Protein AF-A0A8I1QM40-F1 (afdb_monomer_lite)

Secondary structure (DSSP, 8-state):
---HHHHHH-SPPTTS-TTEEEEE-TT--EEEEEEETTTTEEEEEEEEEEPPTT-----TTSEEEEEEE-TTSTT-EEEEEEETTTTEEEEEEEEEGGGS-GGGHHHHHHHHHHHHHHHHHHHHHTS----------PPPPPP---PPP---

Structure (mmCIF, N/CA/C/O backbone):
data_AF-A0A8I1QM40-F1
#
_entry.id   AF-A0A8I1QM40-F1
#
loop_
_atom_site.group_PDB
_atom_site.id
_atom_site.type_symbol
_atom_site.label_atom_id
_atom_site.label_alt_id
_atom_site.label_comp_id
_atom_site.label_asym_id
_atom_site.label_entity_id
_atom_site.label_seq_id
_atom_site.pdbx_PDB_ins_code
_atom_site.Cartn_x
_atom_site.Cartn_y
_atom_site.Cartn_z
_atom_site.occupancy
_atom_site.B_iso_or_equiv
_atom_site.auth_seq_id
_atom_site.auth_comp_id
_atom_site.auth_asym_id
_atom_site.auth_atom_id
_atom_site.pdbx_PDB_model_num
ATOM 1 N N . MET A 1 1 ? -12.573 15.121 17.417 1.00 59.75 1 MET A N 1
ATOM 2 C CA . MET A 1 1 ? -12.853 13.714 17.065 1.00 59.75 1 MET A CA 1
ATOM 3 C C . MET A 1 1 ? -11.548 13.076 16.639 1.00 59.75 1 MET A C 1
ATOM 5 O O . MET A 1 1 ? -10.852 13.703 15.850 1.00 59.75 1 MET A O 1
ATOM 9 N N . SER A 1 2 ? -11.193 11.917 17.197 1.00 61.94 2 SER A N 1
ATOM 10 C CA . SER A 1 2 ? -9.950 11.221 16.840 1.00 61.94 2 SER A CA 1
ATOM 11 C C . SER A 1 2 ? -10.062 10.570 15.467 1.00 61.94 2 SER A C 1
ATOM 13 O O . SER A 1 2 ? -11.106 10.004 15.144 1.00 61.94 2 SER A O 1
ATOM 15 N N . THR A 1 3 ? -9.009 10.651 14.654 1.00 75.31 3 THR A N 1
ATOM 16 C CA . THR A 1 3 ? -9.003 10.010 13.328 1.00 75.31 3 THR A CA 1
ATOM 17 C C . THR A 1 3 ? -8.789 8.500 13.438 1.00 75.31 3 THR A C 1
ATOM 19 O O . THR A 1 3 ? -8.264 8.000 14.436 1.00 75.31 3 THR A O 1
ATOM 22 N N . SER A 1 4 ? -9.131 7.753 12.383 1.00 81.19 4 SER A N 1
ATOM 23 C CA . SER A 1 4 ? -8.874 6.309 12.312 1.00 81.19 4 SER A CA 1
ATOM 24 C C . SER A 1 4 ? -7.393 5.972 12.544 1.00 81.19 4 SER A C 1
ATOM 26 O O . SER A 1 4 ? -7.092 4.964 13.179 1.00 81.19 4 SER A O 1
ATOM 28 N N . LEU A 1 5 ? -6.468 6.842 12.111 1.00 83.94 5 LEU A N 1
ATOM 29 C CA . LEU A 1 5 ? -5.036 6.680 12.389 1.00 83.94 5 LEU A CA 1
ATOM 30 C C . LEU A 1 5 ? -4.664 6.979 13.838 1.00 83.94 5 LEU A C 1
ATOM 32 O O . LEU A 1 5 ? -3.781 6.315 14.364 1.00 83.94 5 LEU A O 1
ATOM 36 N N . GLU A 1 6 ? -5.313 7.935 14.501 1.00 85.06 6 GLU A N 1
ATOM 37 C CA . GLU A 1 6 ? -5.033 8.210 15.915 1.00 85.06 6 GLU A CA 1
ATOM 38 C C . GLU A 1 6 ? -5.461 7.066 16.827 1.00 85.06 6 GLU A C 1
ATOM 40 O O . GLU A 1 6 ? -4.800 6.782 17.820 1.00 85.06 6 GLU A O 1
ATOM 45 N N . LEU A 1 7 ? -6.522 6.354 16.454 1.00 81.19 7 LEU A N 1
ATOM 46 C CA . LEU A 1 7 ? -6.949 5.146 17.156 1.00 81.19 7 LEU A CA 1
ATOM 47 C C . LEU A 1 7 ? -6.012 3.952 16.913 1.00 81.19 7 LEU A C 1
ATOM 49 O O . LEU A 1 7 ? -5.958 3.049 17.743 1.00 81.19 7 LEU A O 1
ATOM 53 N N . LEU A 1 8 ? -5.293 3.931 15.786 1.00 82.69 8 LEU A N 1
ATOM 54 C CA . LEU A 1 8 ? -4.368 2.849 15.425 1.00 82.69 8 LEU A CA 1
ATOM 55 C C . LEU A 1 8 ? -2.937 3.083 15.915 1.00 82.69 8 LEU A C 1
ATOM 57 O O . LEU A 1 8 ? -2.261 2.135 16.297 1.00 82.69 8 LEU A O 1
ATOM 61 N N . LEU A 1 9 ? -2.473 4.330 15.869 1.00 84.88 9 LEU A N 1
ATOM 62 C CA . LEU A 1 9 ? -1.072 4.706 16.081 1.00 84.88 9 LEU A CA 1
ATOM 63 C C . LEU A 1 9 ? -0.881 5.710 17.221 1.00 84.88 9 LEU A C 1
ATOM 65 O O . LEU A 1 9 ? 0.253 6.056 17.544 1.00 84.88 9 LEU A O 1
ATOM 69 N N . GLY A 1 10 ? -1.965 6.202 17.818 1.00 84.75 10 GLY A N 1
ATOM 70 C CA . GLY A 1 10 ? -1.909 7.291 18.781 1.00 84.75 10 GLY A CA 1
ATOM 71 C C . GLY A 1 10 ? -1.846 8.684 18.131 1.00 84.75 10 GLY A C 1
ATOM 72 O O . GLY A 1 10 ? -1.939 8.835 16.901 1.00 84.75 10 GLY A O 1
ATOM 73 N N . PRO A 1 11 ? -1.726 9.734 18.961 1.00 84.81 11 PRO A N 1
ATOM 74 C CA . PRO A 1 11 ? -1.834 11.121 18.523 1.00 84.81 11 PRO A CA 1
ATOM 75 C C . PRO A 1 11 ? -0.813 11.462 17.434 1.00 84.81 11 PRO A C 1
ATOM 77 O O . PRO A 1 11 ? 0.304 10.943 17.407 1.00 84.81 11 PRO A O 1
ATOM 80 N N . ALA A 1 12 ? -1.205 12.338 16.507 1.00 83.88 12 ALA A N 1
ATOM 81 C CA . ALA A 1 12 ? -0.288 12.813 15.479 1.00 83.88 12 ALA A CA 1
ATOM 82 C C . ALA A 1 12 ? 0.879 13.591 16.113 1.00 83.88 12 ALA A C 1
ATOM 84 O O . ALA A 1 12 ? 0.646 14.390 17.022 1.00 83.88 12 ALA A O 1
ATOM 85 N N . PRO A 1 13 ? 2.116 13.428 15.612 1.00 82.31 13 PRO A N 1
ATOM 86 C CA . PRO A 1 13 ? 3.198 14.341 15.951 1.00 82.31 13 PRO A CA 1
ATOM 87 C C . PRO A 1 13 ? 2.822 15.778 15.575 1.00 82.31 13 PRO A C 1
ATOM 89 O O . PRO A 1 13 ? 2.163 16.008 14.554 1.00 82.31 13 PRO A O 1
ATOM 92 N N . SER A 1 14 ? 3.281 16.751 16.361 1.00 82.19 14 SER A N 1
ATOM 93 C CA . SER A 1 14 ? 3.045 18.173 16.102 1.00 82.19 14 SER A CA 1
ATOM 94 C C . SER A 1 14 ? 3.430 18.556 14.668 1.00 82.19 14 SER A C 1
ATOM 96 O O . SER A 1 14 ? 4.507 18.207 14.189 1.00 82.19 14 SER A O 1
ATOM 98 N N . GLY A 1 15 ? 2.536 19.259 13.967 1.00 80.62 15 GLY A N 1
ATOM 99 C CA . GLY A 1 15 ? 2.744 19.680 12.575 1.00 80.62 15 GLY A CA 1
ATOM 100 C C . GLY A 1 15 ? 2.473 18.604 11.514 1.00 80.62 15 GLY A C 1
ATOM 101 O O . GLY A 1 15 ? 2.596 18.890 10.326 1.00 80.62 15 GLY A O 1
ATOM 102 N N . THR A 1 16 ? 2.072 17.387 11.902 1.00 79.62 16 THR A N 1
ATOM 103 C CA . THR A 1 16 ? 1.679 16.335 10.952 1.00 79.62 16 THR A CA 1
ATOM 104 C C . THR A 1 16 ? 0.159 16.321 10.761 1.00 79.62 16 THR A C 1
ATOM 106 O O . THR A 1 16 ? -0.573 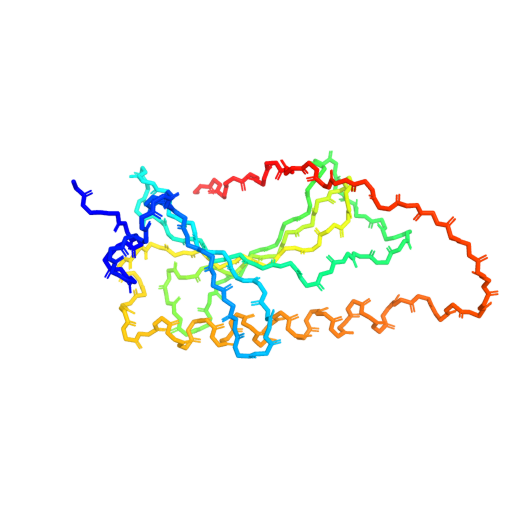16.350 11.752 1.00 79.62 16 THR A O 1
ATOM 109 N N . PRO A 1 17 ? -0.354 16.220 9.520 1.00 83.88 17 PRO A N 1
ATOM 110 C CA . PRO A 1 17 ? -1.783 16.041 9.295 1.00 83.88 17 PRO A CA 1
ATOM 111 C C . PRO A 1 17 ? -2.310 14.788 10.004 1.00 83.88 17 PRO A C 1
ATOM 113 O O . PRO A 1 17 ? -1.750 13.701 9.873 1.00 83.88 17 PRO A O 1
ATOM 116 N N . THR A 1 18 ? -3.428 14.908 10.718 1.00 83.94 18 THR A N 1
ATOM 117 C CA . THR A 1 18 ? -3.996 13.812 11.527 1.00 83.94 18 THR A CA 1
ATOM 118 C C . THR A 1 18 ? -4.417 12.597 10.698 1.00 83.94 18 THR A C 1
ATOM 120 O O . THR A 1 18 ? -4.430 11.482 11.221 1.00 83.94 18 THR A O 1
ATOM 123 N N . HIS A 1 19 ? -4.684 12.793 9.406 1.00 85.81 19 HIS A N 1
ATOM 124 C CA . HIS A 1 19 ? -5.091 11.769 8.446 1.00 85.81 19 HIS A CA 1
ATOM 125 C C . HIS A 1 19 ? -3.928 11.107 7.689 1.00 85.81 19 HIS A C 1
ATOM 127 O O . HIS A 1 19 ? -4.173 10.241 6.854 1.00 85.81 19 HIS A O 1
ATOM 133 N N . LEU A 1 20 ? -2.676 11.505 7.942 1.00 89.81 20 LEU A N 1
ATOM 134 C CA . LEU A 1 20 ? -1.490 10.950 7.288 1.00 89.81 20 LEU A CA 1
ATOM 135 C C . LEU A 1 20 ? -0.445 10.551 8.335 1.00 89.81 20 LEU A C 1
ATOM 137 O O . LEU A 1 20 ? -0.135 11.307 9.256 1.00 89.81 20 LEU A O 1
ATOM 141 N N . ARG A 1 21 ? 0.157 9.375 8.165 1.00 91.19 21 ARG A N 1
ATOM 142 C CA . ARG A 1 21 ? 1.366 8.958 8.881 1.00 91.19 21 ARG A CA 1
ATOM 143 C C . ARG A 1 21 ? 2.393 8.456 7.884 1.00 91.19 21 ARG A C 1
ATOM 145 O O . ARG A 1 21 ? 2.076 7.682 6.985 1.00 91.19 21 ARG A O 1
ATOM 152 N N . ARG A 1 22 ? 3.628 8.926 8.032 1.00 92.75 22 ARG A N 1
ATOM 153 C CA . ARG A 1 22 ? 4.780 8.417 7.289 1.00 92.75 22 ARG A CA 1
ATOM 154 C C . ARG A 1 22 ? 5.570 7.542 8.241 1.00 92.75 22 ARG A C 1
ATOM 156 O O . ARG A 1 22 ? 5.972 8.016 9.298 1.00 92.75 22 ARG A O 1
ATOM 163 N N . LEU A 1 23 ? 5.744 6.287 7.867 1.00 91.75 23 LEU A N 1
ATOM 164 C CA . LEU A 1 23 ? 6.516 5.307 8.613 1.00 91.75 23 LEU A CA 1
ATOM 165 C C . LEU A 1 23 ? 7.688 4.848 7.747 1.00 91.75 23 LEU A C 1
ATOM 167 O O . LEU A 1 23 ? 7.682 4.996 6.521 1.00 91.75 23 LEU A O 1
ATOM 171 N N . ARG A 1 24 ? 8.693 4.281 8.399 1.00 92.44 24 ARG A N 1
ATOM 172 C CA . ARG A 1 24 ? 9.794 3.594 7.742 1.00 92.44 24 ARG A CA 1
ATOM 173 C C . ARG A 1 24 ? 9.877 2.202 8.351 1.00 92.44 24 ARG A C 1
ATOM 175 O O . ARG A 1 24 ? 9.878 2.101 9.573 1.00 92.44 24 ARG A O 1
ATOM 182 N N . SER A 1 25 ? 9.867 1.163 7.518 1.00 89.88 25 SER A N 1
ATOM 183 C CA . SER A 1 25 ? 10.139 -0.198 7.994 1.00 89.88 25 SER A CA 1
ATOM 184 C C . SER A 1 25 ? 11.586 -0.297 8.478 1.00 89.88 25 SER A C 1
ATOM 186 O O . SER A 1 25 ? 12.416 0.526 8.082 1.00 89.88 25 SER A O 1
ATOM 188 N N . ASP A 1 26 ? 11.920 -1.347 9.221 1.00 85.75 26 ASP A N 1
ATOM 189 C CA . ASP A 1 26 ? 13.301 -1.593 9.664 1.00 85.75 26 ASP A CA 1
ATOM 190 C C . ASP A 1 26 ? 14.283 -1.648 8.478 1.00 85.75 26 ASP A C 1
ATOM 192 O O . ASP A 1 26 ? 15.352 -1.045 8.517 1.00 85.75 26 ASP A O 1
ATOM 196 N N . ASP A 1 27 ? 13.851 -2.226 7.353 1.00 82.81 27 ASP A N 1
ATOM 197 C CA . ASP A 1 27 ? 14.629 -2.283 6.102 1.00 82.81 27 ASP A CA 1
ATOM 198 C C . ASP A 1 27 ? 14.624 -0.979 5.272 1.00 82.81 27 ASP A C 1
ATOM 200 O O . ASP A 1 27 ? 14.972 -0.971 4.090 1.00 82.81 27 ASP A O 1
ATOM 204 N N . GLY A 1 28 ? 14.169 0.137 5.844 1.00 90.62 28 GLY A N 1
ATOM 205 C CA . GLY A 1 28 ? 14.203 1.450 5.201 1.00 90.62 28 GLY A CA 1
ATOM 206 C C . GLY A 1 28 ? 13.069 1.748 4.212 1.00 90.62 28 GLY A C 1
ATOM 207 O O . GLY A 1 28 ? 13.059 2.832 3.621 1.00 90.62 28 GLY A O 1
ATOM 208 N N . ILE A 1 29 ? 12.089 0.853 4.045 1.00 93.88 29 ILE A N 1
ATOM 209 C CA . ILE A 1 29 ? 10.972 1.039 3.108 1.00 93.88 29 ILE A CA 1
ATOM 210 C C . ILE A 1 29 ? 10.096 2.195 3.584 1.00 93.88 29 ILE A C 1
ATOM 212 O O . ILE A 1 29 ? 9.630 2.219 4.723 1.00 93.88 29 ILE A O 1
ATOM 216 N N . ALA A 1 30 ? 9.853 3.160 2.696 1.00 95.38 30 ALA A N 1
ATOM 217 C CA . ALA A 1 30 ? 8.950 4.269 2.965 1.00 95.38 30 ALA A CA 1
ATOM 218 C C . ALA A 1 30 ? 7.490 3.803 2.868 1.00 95.38 30 ALA A C 1
ATOM 220 O O . ALA A 1 30 ? 7.016 3.417 1.797 1.00 95.38 30 ALA A O 1
ATOM 221 N N . LEU A 1 31 ? 6.780 3.886 3.990 1.00 96.00 31 LEU A N 1
ATOM 222 C CA . LEU A 1 31 ? 5.382 3.502 4.131 1.00 96.00 31 LEU A CA 1
ATOM 223 C C . LEU A 1 31 ? 4.536 4.742 4.429 1.00 96.00 31 LEU A C 1
ATOM 225 O O . LEU A 1 31 ? 4.926 5.623 5.202 1.00 96.00 31 LEU A O 1
ATOM 229 N N . ARG A 1 32 ? 3.351 4.826 3.830 1.00 94.75 32 ARG A N 1
ATOM 230 C CA . ARG A 1 32 ? 2.388 5.903 4.084 1.00 94.75 32 ARG A CA 1
ATOM 231 C C . ARG A 1 32 ? 1.067 5.300 4.523 1.00 94.75 32 ARG A C 1
ATOM 233 O O . ARG A 1 32 ? 0.484 4.547 3.758 1.00 94.75 32 ARG A O 1
ATOM 240 N N . LEU A 1 33 ? 0.583 5.663 5.707 1.00 93.56 33 LEU A N 1
ATOM 241 C CA . LEU A 1 33 ? -0.789 5.387 6.118 1.00 93.56 33 LEU A CA 1
ATOM 242 C C . LEU A 1 33 ? -1.628 6.641 5.933 1.00 93.56 33 LEU A C 1
ATOM 244 O O . LEU A 1 33 ? -1.260 7.712 6.411 1.00 93.56 33 LEU A O 1
ATOM 248 N N . ILE A 1 34 ? -2.752 6.500 5.252 1.00 92.44 34 ILE A N 1
ATOM 249 C CA . ILE A 1 34 ? -3.703 7.567 4.969 1.00 92.44 34 ILE A CA 1
ATOM 250 C C . ILE A 1 34 ? -5.056 7.097 5.489 1.00 92.44 34 ILE A C 1
ATOM 252 O O . ILE A 1 34 ? -5.475 5.992 5.164 1.00 92.44 34 ILE A O 1
ATOM 256 N N . SER A 1 35 ? -5.745 7.907 6.288 1.00 89.50 35 SER A N 1
ATOM 257 C CA . SER A 1 35 ? -7.159 7.670 6.589 1.00 89.50 35 SER A CA 1
ATOM 258 C C . SER A 1 35 ? -8.029 8.615 5.785 1.00 89.50 35 SER A C 1
ATOM 260 O O . SER A 1 35 ? -7.796 9.823 5.827 1.00 89.50 35 SER A O 1
ATOM 262 N N . ASN A 1 36 ? -9.071 8.098 5.139 1.00 79.50 36 ASN A N 1
ATOM 263 C CA . ASN A 1 36 ? -10.143 8.959 4.662 1.00 79.50 36 ASN A CA 1
ATOM 264 C C . ASN A 1 36 ? -11.099 9.230 5.830 1.00 79.50 36 ASN A C 1
ATOM 266 O O . ASN A 1 36 ? -11.771 8.318 6.308 1.00 79.50 36 ASN A O 1
ATOM 270 N N . THR A 1 37 ? -11.157 10.478 6.297 1.00 62.28 37 THR A N 1
ATOM 271 C CA . THR A 1 37 ? -12.026 10.888 7.411 1.00 62.28 37 THR A CA 1
ATOM 272 C C . THR A 1 37 ? -13.518 10.701 7.124 1.00 62.28 37 THR A C 1
ATOM 274 O O . THR A 1 37 ? -14.290 10.670 8.075 1.00 62.28 37 THR A O 1
ATOM 277 N N . GLY A 1 38 ? -13.923 10.569 5.853 1.00 66.31 38 GLY A N 1
ATOM 278 C CA . GLY A 1 38 ? -15.317 10.320 5.465 1.00 66.31 38 GLY A CA 1
ATOM 279 C C . GLY A 1 38 ? -15.760 8.855 5.549 1.00 66.31 38 GLY A C 1
ATOM 280 O O . GLY A 1 38 ? -16.904 8.597 5.906 1.00 66.31 38 GLY A O 1
ATOM 281 N N . ASP A 1 39 ? -14.855 7.904 5.287 1.00 67.00 39 ASP A N 1
ATOM 282 C CA . ASP A 1 39 ? -15.234 6.506 4.999 1.00 67.00 39 ASP A CA 1
ATOM 283 C C . ASP A 1 39 ? -14.773 5.495 6.064 1.00 67.00 39 ASP A C 1
ATOM 285 O O . ASP A 1 39 ? -14.905 4.288 5.868 1.00 67.00 39 ASP A O 1
ATOM 289 N N . ASP A 1 40 ? -14.165 5.960 7.161 1.00 83.56 40 ASP A N 1
ATOM 290 C CA . ASP A 1 40 ? -13.490 5.122 8.174 1.00 83.56 40 ASP A CA 1
ATOM 291 C C . ASP A 1 40 ? -12.530 4.084 7.554 1.00 83.56 40 ASP A C 1
ATOM 293 O O . ASP A 1 40 ? -12.340 2.982 8.070 1.00 83.56 40 ASP A O 1
ATOM 297 N N . GLN A 1 41 ? -11.921 4.428 6.417 1.00 89.50 41 GLN A N 1
ATOM 298 C CA . GLN A 1 41 ? -10.966 3.578 5.717 1.00 89.50 41 GLN A CA 1
ATOM 299 C C . GLN A 1 41 ? -9.541 4.029 5.989 1.00 89.50 41 GLN A C 1
ATOM 301 O O . GLN A 1 41 ? -9.236 5.223 6.051 1.00 89.50 41 GLN A O 1
ATOM 306 N N . VAL A 1 42 ? -8.662 3.042 6.101 1.00 92.50 42 VAL A N 1
ATOM 307 C CA . VAL A 1 42 ? -7.221 3.207 6.204 1.00 92.50 42 VAL A CA 1
ATOM 308 C C . VAL A 1 42 ? -6.581 2.584 4.975 1.00 92.50 42 VAL A C 1
ATOM 310 O O . VAL A 1 42 ? -6.945 1.494 4.541 1.00 92.50 42 VAL A O 1
ATOM 313 N N . MET A 1 43 ? -5.626 3.311 4.417 1.00 94.56 43 MET A N 1
ATOM 314 C CA . MET A 1 43 ? -4.844 2.927 3.260 1.00 94.56 43 MET A CA 1
ATOM 315 C C . MET A 1 43 ? -3.370 2.942 3.637 1.00 94.56 43 MET A C 1
ATOM 317 O O . MET A 1 43 ? -2.851 3.981 4.038 1.00 94.56 43 MET A O 1
ATOM 321 N N . LEU A 1 44 ? -2.691 1.814 3.472 1.00 96.06 44 LEU A N 1
ATOM 322 C CA . LEU A 1 44 ? -1.239 1.698 3.540 1.00 96.06 44 LEU A CA 1
ATOM 323 C C . LEU A 1 44 ? -0.670 1.658 2.125 1.00 96.06 44 LEU A C 1
ATOM 325 O O . LEU A 1 44 ? -1.093 0.847 1.311 1.00 96.06 44 LEU A O 1
ATOM 329 N N . LEU A 1 45 ? 0.292 2.528 1.846 1.00 96.38 45 LEU A N 1
ATOM 330 C CA . LEU A 1 45 ? 0.873 2.734 0.527 1.00 96.38 45 LEU A CA 1
ATOM 331 C C . LEU A 1 45 ? 2.401 2.631 0.583 1.00 96.38 45 LEU A C 1
ATOM 333 O O . LEU A 1 45 ? 3.042 3.258 1.431 1.00 96.38 45 LEU A O 1
ATOM 337 N N . SER A 1 46 ? 2.979 1.937 -0.396 1.00 97.50 46 SER A N 1
ATOM 338 C CA . SER A 1 46 ? 4.406 1.992 -0.728 1.00 97.50 46 SER A CA 1
ATOM 339 C C . SER A 1 46 ? 4.611 1.984 -2.247 1.00 97.50 46 SER A C 1
ATOM 341 O O . SER A 1 46 ? 3.668 1.802 -3.018 1.00 97.50 46 SER A O 1
ATOM 343 N N . SER A 1 47 ? 5.827 2.273 -2.714 1.00 96.50 47 SER A N 1
ATOM 344 C CA . SER A 1 47 ? 6.151 2.318 -4.151 1.00 96.50 47 SER A CA 1
ATOM 345 C C . SER A 1 47 ? 7.451 1.557 -4.414 1.00 96.50 47 SER A C 1
ATOM 347 O O . SER A 1 47 ? 8.514 2.121 -4.158 1.00 96.50 47 SER A O 1
ATOM 349 N N . PRO A 1 48 ? 7.390 0.280 -4.838 1.00 95.75 48 PRO A N 1
ATOM 350 C CA . PRO A 1 48 ? 8.580 -0.557 -5.024 1.00 95.75 48 PRO A CA 1
ATOM 351 C C . PRO A 1 48 ? 9.471 -0.132 -6.194 1.00 95.75 48 PRO A C 1
ATOM 353 O O . PRO A 1 48 ? 10.665 -0.412 -6.164 1.00 95.75 48 PRO A O 1
ATOM 356 N N . GLY A 1 49 ? 8.930 0.559 -7.200 1.00 93.69 49 GLY A N 1
ATOM 357 C CA . GLY A 1 49 ? 9.712 0.988 -8.354 1.00 93.69 49 GLY A CA 1
ATOM 358 C C . GLY A 1 49 ? 8.850 1.451 -9.521 1.00 93.69 49 GLY A C 1
ATOM 359 O O . GLY A 1 49 ? 7.703 1.872 -9.342 1.00 93.69 49 GLY A O 1
ATOM 360 N N . ARG A 1 50 ? 9.423 1.384 -10.721 1.00 91.75 50 ARG A N 1
ATOM 361 C CA . ARG A 1 50 ? 8.747 1.655 -11.993 1.00 91.75 50 ARG A CA 1
ATOM 362 C C . ARG A 1 50 ? 8.812 0.404 -12.864 1.00 91.75 50 ARG A C 1
ATOM 364 O O . ARG A 1 50 ? 9.741 -0.382 -12.703 1.00 91.75 50 ARG A O 1
ATOM 371 N N . LEU A 1 51 ? 7.836 0.223 -13.750 1.00 88.75 51 LEU A N 1
ATOM 372 C CA . LEU A 1 51 ? 7.932 -0.797 -14.793 1.00 88.75 51 LEU A CA 1
ATOM 373 C C . LEU A 1 51 ? 9.121 -0.495 -15.721 1.00 88.75 51 LEU A C 1
ATOM 375 O O . LEU A 1 51 ? 9.469 0.683 -15.884 1.00 88.75 51 LEU A O 1
ATOM 379 N N . PRO A 1 52 ? 9.716 -1.526 -16.347 1.00 83.50 52 PRO A N 1
ATOM 380 C CA . PRO A 1 52 ? 10.747 -1.339 -17.356 1.00 83.50 52 PRO A CA 1
ATOM 381 C C . PRO A 1 52 ? 10.276 -0.431 -18.505 1.00 83.50 52 PRO A C 1
ATOM 383 O O . PRO A 1 52 ? 9.090 -0.458 -18.872 1.00 83.50 52 PRO A O 1
ATOM 386 N N . PRO A 1 53 ? 11.186 0.356 -19.108 1.00 74.88 53 PRO A N 1
ATOM 387 C CA . PRO A 1 53 ? 10.884 1.127 -20.309 1.00 74.88 53 PRO A CA 1
ATOM 388 C C . PRO A 1 53 ? 10.307 0.231 -21.412 1.00 74.88 53 PRO A C 1
ATOM 390 O O . PRO A 1 53 ? 10.772 -0.887 -21.610 1.00 74.88 53 PRO A O 1
ATOM 393 N N . GLY A 1 54 ? 9.294 0.717 -22.130 1.00 72.12 54 GLY A N 1
ATOM 394 C CA . GLY A 1 54 ? 8.642 -0.052 -23.199 1.00 72.12 54 GLY A CA 1
ATOM 395 C C . GLY A 1 54 ? 7.598 -1.068 -22.723 1.00 72.12 54 GLY A C 1
ATOM 396 O O . GLY A 1 54 ? 7.021 -1.759 -23.556 1.00 72.12 54 GLY A O 1
ATOM 397 N N . THR A 1 55 ? 7.306 -1.146 -21.418 1.00 74.81 55 THR A N 1
ATOM 398 C CA . THR A 1 55 ? 6.153 -1.921 -20.938 1.00 74.81 55 THR A CA 1
ATOM 399 C C . THR A 1 55 ? 4.857 -1.230 -21.361 1.00 74.81 55 THR A C 1
ATOM 401 O O . THR A 1 55 ? 4.477 -0.203 -20.793 1.00 74.81 55 THR A O 1
ATOM 404 N N . GLU A 1 56 ? 4.171 -1.793 -22.352 1.00 70.25 56 GLU A N 1
ATOM 405 C CA . GLU A 1 56 ? 2.858 -1.319 -22.780 1.00 70.25 56 GLU A CA 1
ATOM 406 C C . GLU A 1 56 ? 1.781 -1.867 -21.839 1.00 70.25 56 GLU A C 1
ATOM 408 O O . GLU A 1 56 ? 1.555 -3.071 -21.728 1.00 70.25 56 GLU A O 1
ATOM 413 N N . LEU A 1 57 ? 1.118 -0.963 -21.118 1.00 71.19 57 LEU A N 1
ATOM 414 C CA . LEU A 1 57 ? -0.109 -1.290 -20.406 1.00 71.19 57 LEU A CA 1
ATOM 415 C C . LEU A 1 57 ? -1.264 -1.053 -21.375 1.00 71.19 57 LEU A C 1
ATOM 417 O O . LEU A 1 57 ? -1.564 0.102 -21.677 1.00 71.19 57 LEU A O 1
ATOM 421 N N . ASP A 1 58 ? -1.928 -2.126 -21.812 1.00 62.53 58 ASP A N 1
ATOM 422 C CA . ASP A 1 58 ? -3.163 -2.103 -22.617 1.00 62.53 58 ASP A CA 1
ATOM 423 C C . ASP A 1 58 ? -4.350 -1.525 -21.815 1.00 62.53 58 ASP A C 1
ATOM 425 O O . ASP A 1 58 ? -5.379 -2.162 -21.584 1.00 62.53 58 ASP A O 1
ATOM 429 N N . THR A 1 59 ? -4.206 -0.298 -21.314 1.00 59.03 59 THR A N 1
ATOM 430 C CA . THR A 1 59 ? -5.210 0.383 -20.499 1.00 59.03 59 THR A CA 1
ATOM 431 C C . THR A 1 59 ? -5.525 1.762 -21.069 1.00 59.03 59 THR A C 1
ATOM 433 O O . THR A 1 59 ? -4.698 2.669 -20.974 1.00 59.03 59 THR A O 1
ATOM 436 N N . PRO A 1 60 ? -6.744 1.975 -21.596 1.00 54.72 60 PRO A N 1
ATOM 437 C CA . PRO A 1 60 ? -7.138 3.257 -22.181 1.00 54.72 60 PRO A CA 1
ATOM 438 C C . PRO A 1 60 ? -7.322 4.387 -21.148 1.00 54.72 60 PRO A C 1
ATOM 440 O O . PRO A 1 60 ? -7.517 5.534 -21.535 1.00 54.72 60 PRO A O 1
ATOM 443 N N . GLN A 1 61 ? -7.277 4.095 -19.840 1.00 55.81 61 GLN A N 1
ATOM 444 C CA . GLN A 1 61 ? -7.648 5.035 -18.767 1.00 55.81 61 GLN A CA 1
ATOM 445 C C . GLN A 1 61 ? -6.472 5.613 -17.960 1.00 55.81 61 GLN A C 1
ATOM 447 O O . GLN A 1 61 ? -6.681 6.213 -16.909 1.00 55.81 61 GLN A O 1
ATOM 452 N N . GLY A 1 62 ? -5.228 5.464 -18.420 1.00 66.31 62 GLY A N 1
ATOM 453 C CA . GLY A 1 62 ? -4.070 6.080 -17.756 1.00 66.31 62 GLY A CA 1
ATOM 454 C C . GLY A 1 62 ? -3.699 5.468 -16.390 1.00 66.31 62 GLY A C 1
ATOM 455 O O . GLY A 1 62 ? -2.783 5.953 -15.719 1.00 66.31 62 GLY A O 1
ATOM 456 N N . LEU A 1 63 ? -4.384 4.396 -15.987 1.00 78.50 63 LEU A N 1
ATOM 457 C CA . LEU A 1 63 ? -4.182 3.665 -14.744 1.00 78.50 63 LEU A CA 1
ATOM 458 C C . LEU A 1 63 ? -4.452 2.177 -14.980 1.00 78.50 63 LEU A C 1
ATOM 460 O O . LEU A 1 63 ? -5.549 1.806 -15.396 1.00 78.50 63 LEU A O 1
ATOM 464 N N . TRP A 1 64 ? -3.480 1.330 -14.656 1.00 86.31 64 TRP A N 1
ATOM 465 C CA . TRP A 1 64 ? -3.707 -0.104 -14.505 1.00 86.31 64 TRP A CA 1
ATOM 466 C C . TRP A 1 6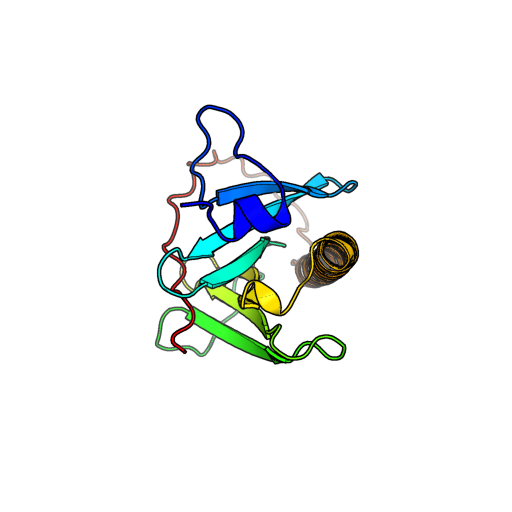4 ? -3.870 -0.414 -13.020 1.00 86.31 64 TRP A C 1
ATOM 468 O O . TRP A 1 64 ? -3.076 0.039 -12.194 1.00 86.31 64 TRP A O 1
ATOM 478 N N . HIS A 1 65 ? -4.910 -1.160 -12.660 1.00 89.56 65 HIS A N 1
ATOM 479 C CA . HIS A 1 65 ? -5.222 -1.469 -11.268 1.00 89.56 65 HIS A CA 1
ATOM 480 C C . HIS A 1 65 ? -5.725 -2.900 -11.148 1.00 89.56 65 HIS A C 1
ATOM 482 O O . HIS A 1 65 ? -6.668 -3.302 -11.825 1.00 89.56 65 HIS A O 1
ATOM 488 N N . HIS A 1 66 ? -5.110 -3.658 -10.247 1.00 90.75 66 HIS A N 1
ATOM 489 C CA . HIS A 1 66 ? -5.559 -4.990 -9.874 1.00 90.75 66 HIS A CA 1
ATOM 490 C C . HIS A 1 66 ? -5.780 -5.078 -8.366 1.00 90.75 66 HIS A C 1
ATOM 492 O O . HIS A 1 66 ? -4.981 -4.544 -7.596 1.00 90.75 66 HIS A O 1
ATOM 498 N N . THR A 1 67 ? -6.855 -5.748 -7.940 1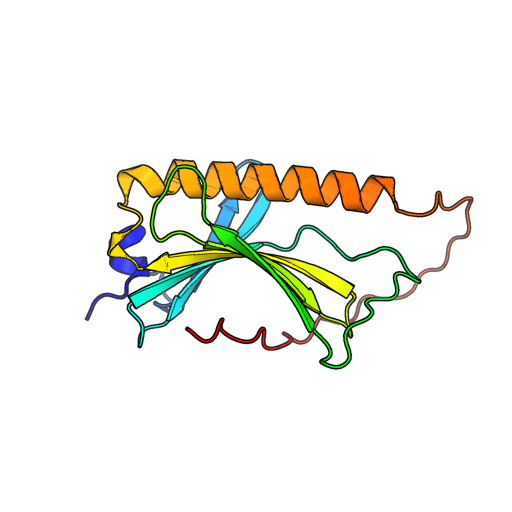.00 94.00 67 THR A N 1
ATOM 499 C CA . THR A 1 67 ? -7.219 -5.895 -6.523 1.00 94.00 67 THR A CA 1
ATOM 500 C C . THR A 1 67 ? -7.509 -7.343 -6.162 1.00 94.00 67 THR A C 1
ATOM 502 O O . THR A 1 67 ? -8.215 -8.040 -6.883 1.00 94.00 67 THR A O 1
ATOM 505 N N . LEU A 1 68 ? -7.011 -7.761 -5.002 1.00 93.75 68 LEU A N 1
ATOM 506 C CA . LEU A 1 68 ? -7.201 -9.079 -4.411 1.00 93.75 68 LEU A CA 1
ATOM 507 C C . LEU A 1 68 ? -7.675 -8.944 -2.962 1.00 93.75 68 LEU A C 1
ATOM 509 O O . LEU A 1 68 ? -7.319 -8.000 -2.257 1.00 93.75 68 LEU A O 1
ATOM 513 N N . ALA A 1 69 ? -8.459 -9.907 -2.485 1.00 93.38 69 ALA A N 1
ATOM 514 C CA . ALA A 1 69 ? -8.776 -10.006 -1.063 1.00 93.38 69 ALA A CA 1
ATOM 515 C C . ALA A 1 69 ? -7.555 -10.513 -0.277 1.00 93.38 69 ALA A C 1
ATOM 517 O O . ALA A 1 69 ? -6.821 -11.384 -0.749 1.00 93.38 69 ALA A O 1
ATOM 518 N N . HIS A 1 70 ? -7.340 -10.005 0.938 1.00 91.94 70 HIS A N 1
ATOM 519 C CA . HIS A 1 70 ? -6.273 -10.508 1.796 1.00 91.94 70 HIS A CA 1
ATOM 520 C C . HIS A 1 70 ? -6.618 -11.916 2.310 1.00 91.94 70 HIS A C 1
ATOM 522 O O . HIS A 1 70 ? -7.660 -12.097 2.944 1.00 91.94 70 HIS A O 1
ATOM 528 N N . PRO A 1 71 ? -5.729 -12.912 2.145 1.00 86.62 71 PRO A N 1
ATOM 529 C CA . PRO A 1 71 ? -6.056 -14.319 2.398 1.00 86.62 71 PRO A CA 1
ATOM 530 C C . PRO A 1 71 ? -6.365 -14.632 3.867 1.00 86.62 71 PRO A C 1
ATOM 532 O O . PRO A 1 71 ? -7.065 -15.592 4.165 1.00 86.62 71 PRO A O 1
ATOM 535 N N . ARG A 1 72 ? -5.831 -13.831 4.798 1.00 88.75 72 ARG A N 1
ATOM 536 C CA . ARG A 1 72 ? -5.974 -14.040 6.253 1.00 88.75 72 ARG A CA 1
ATOM 537 C C . ARG A 1 72 ? -6.797 -12.973 6.978 1.00 88.75 72 ARG A C 1
ATOM 539 O O . ARG A 1 72 ? -6.981 -13.079 8.183 1.00 88.75 72 ARG A O 1
ATOM 546 N N . ARG A 1 73 ? -7.225 -11.910 6.287 1.00 89.38 73 ARG A N 1
ATOM 547 C CA . ARG A 1 73 ? -7.841 -10.733 6.927 1.00 89.38 73 ARG A CA 1
ATOM 548 C C . ARG A 1 73 ? -9.062 -10.280 6.135 1.00 89.38 73 ARG A C 1
ATOM 550 O O . ARG A 1 73 ? -8.915 -9.497 5.197 1.00 89.38 73 ARG A O 1
ATOM 557 N N . PRO A 1 74 ? -10.255 -10.778 6.495 1.00 87.69 74 PRO A N 1
ATOM 558 C CA . PRO A 1 74 ? -11.500 -10.328 5.889 1.00 87.69 74 PRO A CA 1
ATOM 559 C C . PRO A 1 74 ? -11.621 -8.800 5.961 1.00 87.69 74 PRO A C 1
ATOM 561 O O . PRO A 1 74 ? -11.339 -8.198 6.992 1.00 87.69 74 PRO A O 1
ATOM 564 N N . GLY A 1 75 ? -12.013 -8.170 4.854 1.00 87.62 75 GLY A N 1
ATOM 565 C CA . GLY A 1 75 ? -12.163 -6.713 4.761 1.00 87.62 75 GLY A CA 1
ATOM 566 C C . GLY A 1 75 ? -10.886 -5.938 4.412 1.00 87.62 75 GLY A C 1
ATOM 567 O O . GLY A 1 75 ? -10.985 -4.757 4.090 1.00 87.62 75 GLY A O 1
ATOM 568 N N . LEU A 1 76 ? -9.711 -6.579 4.407 1.00 93.69 76 LEU A N 1
ATOM 569 C CA . LEU A 1 76 ? -8.473 -5.983 3.899 1.00 93.69 76 LEU A CA 1
ATOM 570 C C . LEU A 1 76 ? -8.302 -6.361 2.419 1.00 93.69 76 LEU A C 1
ATOM 572 O O . LEU A 1 76 ? -8.316 -7.539 2.054 1.00 93.69 76 LEU A O 1
ATOM 576 N N . ARG A 1 77 ? -8.162 -5.354 1.559 1.00 95.19 77 ARG A N 1
ATOM 577 C CA . ARG A 1 77 ? -7.936 -5.491 0.115 1.00 95.19 77 ARG A CA 1
ATOM 578 C C . ARG A 1 77 ? -6.504 -5.118 -0.233 1.00 95.19 77 ARG A C 1
ATOM 580 O O . ARG A 1 77 ? -5.993 -4.122 0.265 1.00 95.19 77 ARG A O 1
ATOM 587 N N . LEU A 1 78 ? -5.885 -5.915 -1.092 1.00 95.69 78 LEU A N 1
ATOM 588 C CA . LEU A 1 78 ? -4.553 -5.704 -1.642 1.00 95.69 78 LEU A CA 1
ATOM 589 C C . LEU A 1 78 ? -4.703 -5.175 -3.056 1.00 95.69 78 LEU A C 1
ATOM 591 O O . LEU A 1 78 ? -5.401 -5.782 -3.859 1.00 95.69 78 LEU A O 1
ATOM 595 N N . SER A 1 79 ? -4.030 -4.087 -3.376 1.00 94.62 79 SER A N 1
ATOM 596 C CA . SER A 1 79 ? -4.121 -3.435 -4.668 1.00 94.62 79 SER A CA 1
ATOM 597 C C . SER A 1 79 ? -2.732 -3.151 -5.221 1.00 94.62 79 SER A C 1
ATOM 599 O O . SER A 1 79 ? -1.845 -2.673 -4.514 1.00 94.62 79 SER A O 1
ATOM 601 N N . LEU A 1 80 ? -2.563 -3.445 -6.504 1.00 94.00 80 LEU A N 1
ATOM 602 C CA . LEU A 1 80 ? -1.406 -3.078 -7.304 1.00 94.00 80 LEU A CA 1
ATOM 603 C C . LEU A 1 80 ? -1.869 -2.042 -8.318 1.00 94.00 80 LEU A C 1
ATOM 605 O O . LEU A 1 80 ? -2.780 -2.313 -9.099 1.00 94.00 80 LEU A O 1
ATOM 609 N N . VAL A 1 81 ? -1.266 -0.862 -8.280 1.00 92.56 81 VAL A N 1
ATOM 610 C CA . VAL A 1 81 ? -1.639 0.256 -9.143 1.00 92.56 81 VAL A CA 1
ATOM 611 C C . VAL A 1 81 ? -0.420 0.703 -9.927 1.00 92.56 81 VAL A C 1
ATOM 613 O O . VAL A 1 81 ? 0.636 0.938 -9.344 1.00 92.56 81 VAL A O 1
ATOM 616 N N . VAL A 1 82 ? -0.572 0.856 -11.239 1.00 90.44 82 VAL A N 1
ATOM 617 C CA . VAL A 1 82 ? 0.446 1.441 -12.105 1.00 90.44 82 VAL A CA 1
ATOM 618 C C . VAL A 1 82 ? -0.109 2.684 -12.777 1.00 90.44 82 VAL A C 1
ATOM 620 O O . VAL A 1 82 ? -1.158 2.653 -13.417 1.00 90.44 82 VAL A O 1
ATOM 623 N N . THR A 1 83 ? 0.605 3.795 -12.624 1.00 82.75 83 THR A N 1
ATOM 624 C CA . THR A 1 83 ? 0.233 5.078 -13.232 1.00 82.75 83 THR A CA 1
ATOM 625 C C . THR A 1 83 ? 0.846 5.189 -14.627 1.00 82.75 83 THR A C 1
ATOM 627 O O . THR A 1 83 ? 2.068 5.175 -14.759 1.00 82.75 83 THR A O 1
ATOM 630 N N . ALA A 1 84 ? 0.028 5.320 -15.675 1.00 71.69 84 ALA A N 1
ATOM 631 C CA . ALA A 1 84 ? 0.494 5.221 -17.064 1.00 71.69 84 ALA A CA 1
ATOM 632 C C . ALA A 1 84 ? 1.540 6.283 -17.441 1.00 71.69 84 ALA A C 1
ATOM 634 O O . ALA A 1 84 ? 2.462 5.994 -18.189 1.00 71.69 84 ALA A O 1
ATOM 635 N N . GLY A 1 85 ? 1.449 7.495 -16.881 1.00 72.38 85 GLY A N 1
ATOM 636 C CA . GLY A 1 85 ? 2.404 8.568 -17.185 1.00 72.38 85 GLY A CA 1
ATOM 637 C C . GLY A 1 85 ? 3.775 8.410 -16.523 1.00 72.38 85 GLY A C 1
ATOM 638 O O . GLY A 1 85 ? 4.749 8.988 -16.987 1.00 72.38 85 GLY A O 1
ATOM 639 N N . SER A 1 86 ? 3.869 7.654 -15.427 1.00 78.00 86 SER A N 1
ATOM 640 C CA . SER A 1 86 ? 5.118 7.527 -14.666 1.00 78.00 86 SER A CA 1
ATOM 641 C C . SER A 1 86 ? 5.655 6.095 -14.632 1.00 78.00 86 SER A C 1
ATOM 643 O O . SER A 1 86 ? 6.755 5.863 -14.124 1.00 78.00 86 SER A O 1
ATOM 645 N N . ALA A 1 87 ? 4.859 5.138 -15.117 1.00 86.94 87 ALA A N 1
ATOM 646 C CA . ALA A 1 87 ? 5.057 3.704 -14.963 1.00 86.94 87 ALA A CA 1
ATOM 647 C C . ALA A 1 87 ? 5.328 3.279 -13.506 1.00 86.94 87 ALA A C 1
ATOM 649 O O . ALA A 1 87 ? 5.824 2.184 -13.255 1.00 86.94 87 ALA A O 1
ATOM 650 N N . ARG A 1 88 ? 5.038 4.143 -12.520 1.00 90.62 88 ARG A N 1
ATOM 651 C CA . ARG A 1 88 ? 5.317 3.868 -11.114 1.00 90.62 88 ARG A CA 1
ATOM 652 C C . ARG A 1 88 ? 4.323 2.855 -10.596 1.00 90.62 88 ARG A C 1
ATOM 654 O O . ARG A 1 88 ? 3.112 3.049 -10.710 1.00 90.62 88 ARG A O 1
ATOM 661 N N . VAL A 1 89 ? 4.880 1.819 -9.990 1.00 93.81 89 VAL A N 1
ATOM 662 C CA . VAL A 1 89 ? 4.154 0.756 -9.323 1.00 93.81 89 VAL A CA 1
ATOM 663 C C . VAL A 1 89 ? 3.902 1.177 -7.881 1.00 93.81 89 VAL A C 1
ATOM 665 O O . VAL A 1 89 ? 4.811 1.609 -7.167 1.00 93.81 89 VAL A O 1
ATOM 668 N N . HIS A 1 90 ? 2.658 1.039 -7.450 1.00 95.50 90 HIS A N 1
ATOM 669 C CA . HIS A 1 90 ? 2.197 1.319 -6.103 1.00 95.50 90 HIS A CA 1
ATOM 670 C C . HIS A 1 90 ? 1.559 0.066 -5.514 1.00 95.50 90 HIS A C 1
ATOM 672 O O . HIS A 1 90 ? 0.696 -0.554 -6.136 1.00 95.50 90 HIS A O 1
ATOM 678 N N . LEU A 1 91 ? 1.971 -0.277 -4.296 1.00 97.19 91 LEU A N 1
ATOM 679 C CA . LEU A 1 91 ? 1.301 -1.284 -3.483 1.00 97.19 91 LEU A CA 1
ATOM 680 C C . LEU A 1 91 ? 0.402 -0.577 -2.490 1.00 97.19 91 LEU A C 1
ATOM 682 O O . LEU A 1 91 ? 0.855 0.316 -1.775 1.00 97.19 91 LEU A O 1
ATOM 686 N N . MET A 1 92 ? -0.855 -0.990 -2.449 1.00 96.19 92 MET A N 1
ATOM 687 C CA . MET A 1 92 ? -1.889 -0.401 -1.617 1.00 96.19 92 MET A CA 1
ATOM 688 C C . MET A 1 92 ? -2.601 -1.497 -0.836 1.00 96.19 92 MET A C 1
ATOM 690 O O . MET A 1 92 ? -3.128 -2.431 -1.424 1.00 96.19 92 MET A O 1
ATOM 694 N N . ASP A 1 93 ? -2.668 -1.353 0.478 1.00 95.75 93 ASP A N 1
ATOM 695 C CA . ASP A 1 93 ? -3.531 -2.169 1.320 1.00 95.75 93 ASP A CA 1
ATOM 696 C C . ASP A 1 93 ? -4.628 -1.272 1.874 1.00 95.75 93 ASP A C 1
ATOM 698 O O . ASP A 1 93 ? -4.333 -0.226 2.450 1.00 95.75 93 ASP A O 1
ATOM 702 N N . VAL A 1 94 ? -5.885 -1.658 1.692 1.00 94.25 94 VAL A N 1
ATOM 703 C CA . VAL A 1 94 ? -7.042 -0.838 2.061 1.00 94.25 94 VAL A CA 1
ATOM 704 C C . VAL A 1 94 ? -7.968 -1.641 2.955 1.00 94.25 94 VAL A C 1
ATOM 706 O O . VAL A 1 94 ? -8.373 -2.744 2.588 1.00 94.25 94 VAL A O 1
ATOM 709 N N . TRP A 1 95 ? -8.320 -1.096 4.116 1.00 93.50 95 TRP A N 1
ATOM 710 C CA . TRP A 1 95 ? -9.236 -1.737 5.054 1.00 93.50 95 TRP A CA 1
ATOM 711 C C . TRP A 1 95 ? -10.102 -0.717 5.801 1.00 93.50 95 TRP A C 1
ATOM 713 O O . TRP A 1 95 ? -9.652 0.400 6.064 1.00 93.50 95 TRP A O 1
ATOM 723 N N . PRO A 1 96 ? -11.327 -1.088 6.207 1.00 90.69 96 PRO A N 1
ATOM 724 C CA . PRO A 1 96 ? -12.059 -0.352 7.232 1.00 90.69 96 PRO A CA 1
ATOM 725 C C . PRO A 1 96 ? -11.270 -0.365 8.542 1.00 90.69 96 PRO A C 1
ATOM 727 O O . PRO A 1 96 ? -10.772 -1.419 8.927 1.00 90.69 96 PRO A O 1
ATOM 730 N N . ARG A 1 97 ? -11.198 0.743 9.283 1.00 86.25 97 ARG A N 1
ATOM 731 C CA . ARG A 1 97 ? -10.408 0.865 10.526 1.00 86.25 97 ARG A CA 1
ATOM 732 C C . ARG A 1 97 ? -10.623 -0.295 11.501 1.00 86.25 97 ARG A C 1
ATOM 734 O O . ARG A 1 97 ? -9.675 -0.750 12.129 1.00 86.25 97 ARG A O 1
ATOM 741 N N . HIS A 1 98 ? -11.858 -0.771 11.637 1.00 86.44 98 HIS A N 1
ATOM 742 C CA . HIS A 1 98 ? -12.213 -1.854 12.556 1.00 86.44 98 HIS A CA 1
ATOM 743 C C . HIS A 1 98 ? -11.735 -3.249 12.108 1.00 86.44 98 HIS A C 1
ATOM 745 O O . HIS A 1 98 ? -11.700 -4.157 12.932 1.00 86.44 98 HIS A O 1
ATOM 751 N N . ALA A 1 99 ? -11.360 -3.432 10.838 1.00 89.00 99 ALA A N 1
ATOM 752 C CA . ALA A 1 99 ? -10.906 -4.716 10.301 1.00 89.00 99 ALA A CA 1
ATOM 753 C C . ALA A 1 99 ? -9.466 -5.072 10.714 1.00 89.00 99 ALA A C 1
ATOM 755 O O . ALA A 1 99 ? -9.095 -6.245 10.700 1.00 89.00 99 ALA A O 1
ATOM 756 N N . VAL A 1 100 ? -8.652 -4.082 11.100 1.00 89.75 100 VAL A N 1
ATOM 757 C CA . VAL A 1 100 ? -7.291 -4.302 11.612 1.00 89.75 100 VAL A CA 1
ATOM 758 C C . VAL A 1 100 ? -7.187 -3.689 13.006 1.00 89.75 100 VAL A C 1
ATOM 760 O O . VAL A 1 100 ? -7.115 -2.466 13.126 1.00 89.75 100 VAL A O 1
ATOM 763 N N . PRO A 1 101 ? -7.175 -4.502 14.074 1.00 87.44 101 PRO A N 1
ATOM 764 C CA . PRO A 1 101 ? -6.962 -3.988 15.419 1.00 87.44 101 PRO A CA 1
ATOM 765 C C . PRO A 1 101 ? -5.497 -3.543 15.606 1.00 87.44 101 PRO A C 1
ATOM 767 O O . PRO A 1 101 ? -4.612 -4.066 14.922 1.00 87.44 101 PRO A O 1
ATOM 770 N N . PRO A 1 102 ? -5.199 -2.633 16.556 1.00 86.19 102 PRO A N 1
ATOM 771 C CA . PRO A 1 102 ? -3.839 -2.131 16.784 1.00 86.19 102 PRO A CA 1
ATOM 772 C C . PRO A 1 102 ? -2.787 -3.234 16.976 1.00 86.19 102 PRO A C 1
ATOM 774 O O . PRO A 1 102 ? -1.668 -3.116 16.487 1.00 86.19 102 PRO A O 1
ATOM 777 N N . GLN A 1 103 ? -3.155 -4.346 17.620 1.00 88.38 103 GLN A N 1
ATOM 778 C CA . GLN A 1 103 ? -2.264 -5.484 17.873 1.00 88.38 103 GLN A CA 1
ATOM 779 C C . GLN A 1 103 ? -1.857 -6.226 16.590 1.00 88.38 103 GLN A C 1
ATOM 781 O O . GLN A 1 103 ? -0.798 -6.842 16.553 1.00 88.38 103 GLN A O 1
ATOM 786 N N . ALA A 1 104 ? -2.681 -6.165 15.540 1.00 90.12 104 ALA A N 1
ATOM 787 C CA . ALA A 1 104 ? -2.414 -6.811 14.256 1.00 90.12 104 ALA A CA 1
ATOM 788 C C . ALA A 1 104 ? -1.709 -5.880 13.255 1.00 90.12 104 ALA A C 1
ATOM 790 O O . ALA A 1 104 ? -1.336 -6.323 12.168 1.00 90.12 104 ALA A O 1
ATOM 791 N N . LEU A 1 105 ? -1.535 -4.596 13.590 1.00 90.75 105 LEU A N 1
ATOM 792 C CA . LEU A 1 105 ? -0.983 -3.607 12.669 1.00 90.75 105 LEU A CA 1
ATOM 793 C C . LEU A 1 105 ? 0.469 -3.919 12.294 1.00 90.75 105 LEU A C 1
ATOM 795 O O . LEU A 1 105 ? 0.817 -3.802 11.124 1.00 90.75 105 LEU A O 1
ATOM 799 N N . ALA A 1 106 ? 1.289 -4.360 13.252 1.00 91.38 106 ALA A N 1
ATOM 800 C CA . ALA A 1 106 ? 2.679 -4.738 12.994 1.00 91.38 106 ALA A CA 1
ATOM 801 C C . ALA A 1 106 ? 2.775 -5.824 11.908 1.00 91.38 106 ALA A C 1
ATOM 803 O O . ALA A 1 106 ? 3.447 -5.636 10.901 1.00 91.38 106 ALA A O 1
ATOM 804 N N . GLU A 1 107 ? 1.985 -6.894 12.028 1.00 92.94 107 GLU A N 1
ATOM 805 C CA . GLU A 1 107 ? 1.970 -7.978 11.040 1.00 92.94 107 GLU A CA 1
ATOM 806 C C . GLU A 1 107 ? 1.450 -7.509 9.661 1.00 92.94 107 GLU A C 1
ATOM 808 O O . GLU A 1 107 ? 1.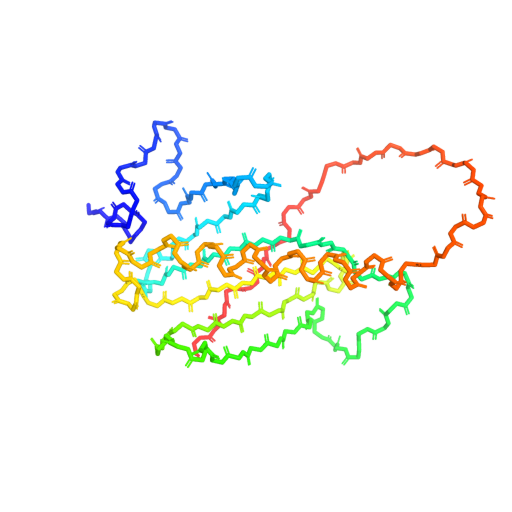894 -8.007 8.627 1.00 92.94 107 GLU A O 1
ATOM 813 N N . VAL A 1 108 ? 0.522 -6.542 9.603 1.00 94.12 108 VAL A N 1
ATOM 814 C CA . VAL A 1 108 ? 0.107 -5.919 8.326 1.00 94.12 108 VAL A CA 1
ATOM 815 C C . VAL A 1 108 ? 1.266 -5.144 7.692 1.00 94.12 108 VAL A C 1
ATOM 817 O O . VAL A 1 108 ? 1.508 -5.289 6.493 1.00 94.12 108 VAL A O 1
ATOM 820 N N . LEU A 1 109 ? 1.993 -4.345 8.480 1.00 94.75 109 LEU A N 1
ATOM 821 C CA . LEU A 1 109 ? 3.142 -3.568 8.005 1.00 94.75 109 LEU A CA 1
ATOM 822 C C . LEU A 1 109 ? 4.274 -4.478 7.513 1.00 94.75 109 LEU A C 1
ATOM 824 O O . LEU A 1 109 ? 4.867 -4.200 6.467 1.00 94.75 109 LEU A O 1
ATOM 828 N N . ASP A 1 110 ? 4.532 -5.579 8.214 1.00 94.44 110 ASP A N 1
ATOM 829 C CA . ASP A 1 110 ? 5.563 -6.553 7.855 1.00 94.44 110 ASP A CA 1
ATOM 830 C C . ASP A 1 110 ? 5.224 -7.282 6.554 1.00 94.44 110 ASP A C 1
ATOM 832 O O . ASP A 1 110 ? 6.057 -7.368 5.648 1.00 94.44 110 ASP A O 1
ATOM 836 N N . GLU A 1 111 ? 3.981 -7.750 6.404 1.00 95.25 111 GLU A N 1
ATOM 837 C CA . GLU A 1 111 ? 3.537 -8.430 5.183 1.00 95.25 111 GLU A CA 1
ATOM 838 C C . GLU A 1 111 ? 3.500 -7.471 3.982 1.00 95.25 111 GLU A C 1
ATOM 840 O O . GLU A 1 111 ? 3.829 -7.857 2.856 1.00 95.25 111 GLU A O 1
ATOM 845 N N . HIS A 1 112 ? 3.134 -6.204 4.195 1.00 96.38 112 HIS A N 1
ATOM 846 C CA . HIS A 1 112 ? 3.233 -5.175 3.160 1.00 96.38 112 HIS A CA 1
ATOM 847 C C . HIS A 1 112 ? 4.689 -4.930 2.747 1.00 96.38 112 HIS A C 1
ATOM 849 O O . HIS A 1 112 ? 5.006 -4.916 1.558 1.00 96.38 112 HIS A O 1
ATOM 855 N N . SER A 1 113 ? 5.589 -4.791 3.723 1.00 96.81 113 SER A N 1
ATOM 856 C CA . SER A 1 113 ? 7.024 -4.593 3.490 1.00 96.81 113 SER A CA 1
ATOM 857 C C . SER A 1 113 ? 7.643 -5.783 2.755 1.00 96.81 113 SER A C 1
ATOM 859 O O . SER A 1 113 ? 8.430 -5.611 1.826 1.00 96.81 113 SER A O 1
ATOM 861 N N . ARG A 1 114 ? 7.226 -7.008 3.092 1.00 95.88 114 ARG A N 1
ATOM 862 C CA . ARG A 1 114 ? 7.622 -8.224 2.377 1.00 95.88 114 ARG A CA 1
ATOM 863 C C . ARG A 1 114 ? 7.182 -8.198 0.916 1.00 95.88 114 ARG A C 1
ATOM 865 O O . ARG A 1 114 ? 8.009 -8.438 0.040 1.00 95.88 114 ARG A O 1
ATOM 872 N N . ARG A 1 115 ? 5.917 -7.869 0.637 1.00 95.88 115 ARG A N 1
ATOM 873 C CA . ARG A 1 115 ? 5.418 -7.734 -0.743 1.00 95.88 115 ARG A CA 1
ATOM 874 C C . ARG A 1 115 ? 6.139 -6.632 -1.513 1.00 95.88 115 ARG A C 1
ATOM 876 O O . ARG A 1 115 ? 6.440 -6.824 -2.685 1.00 95.88 115 ARG A O 1
ATOM 883 N N . HIS A 1 116 ? 6.471 -5.523 -0.858 1.00 97.00 116 HIS A N 1
ATOM 884 C CA . HIS A 1 116 ? 7.285 -4.466 -1.453 1.00 97.00 116 HIS A CA 1
ATOM 885 C C . HIS A 1 116 ? 8.649 -4.983 -1.916 1.00 97.00 116 HIS A C 1
ATOM 887 O O . HIS A 1 116 ? 9.047 -4.688 -3.039 1.00 97.00 116 HIS A O 1
ATOM 893 N N . ARG A 1 117 ? 9.351 -5.773 -1.092 1.00 95.94 117 ARG A N 1
ATOM 894 C CA . ARG A 1 117 ? 10.650 -6.356 -1.471 1.00 95.94 117 ARG A CA 1
ATOM 895 C C . ARG A 1 117 ? 10.528 -7.273 -2.684 1.00 95.94 117 ARG A C 1
ATOM 897 O O . ARG A 1 117 ? 11.260 -7.074 -3.644 1.00 95.94 117 ARG A O 1
ATOM 904 N N . LEU A 1 118 ? 9.547 -8.178 -2.676 1.00 95.81 118 LEU A N 1
ATOM 905 C CA . LEU A 1 118 ? 9.301 -9.094 -3.796 1.00 95.81 118 LEU A CA 1
ATOM 906 C C . LEU A 1 118 ? 9.015 -8.344 -5.101 1.00 95.81 118 LEU A C 1
ATOM 908 O O . LEU A 1 118 ? 9.568 -8.679 -6.142 1.00 95.81 118 LEU A O 1
ATOM 912 N N . TRP A 1 119 ? 8.193 -7.294 -5.045 1.00 95.25 119 TRP A N 1
ATOM 913 C CA . TRP A 1 119 ? 7.934 -6.458 -6.217 1.00 95.25 119 TRP A CA 1
ATOM 914 C C . TRP A 1 119 ? 9.171 -5.696 -6.673 1.00 95.25 119 TRP A C 1
ATOM 916 O O . TRP A 1 119 ? 9.425 -5.614 -7.866 1.00 95.25 119 TRP A O 1
ATOM 926 N N . ARG A 1 120 ? 9.954 -5.147 -5.744 1.00 95.19 120 ARG A N 1
ATOM 927 C CA . ARG A 1 120 ? 11.192 -4.441 -6.082 1.00 95.19 120 ARG A CA 1
ATOM 928 C C . ARG A 1 120 ? 12.201 -5.371 -6.759 1.00 95.19 120 ARG A C 1
ATOM 930 O O . ARG A 1 120 ? 12.835 -4.959 -7.720 1.00 95.19 120 ARG A O 1
ATOM 937 N N . GLU A 1 121 ? 12.334 -6.602 -6.274 1.00 94.12 121 GLU A N 1
ATOM 938 C CA . GLU A 1 121 ? 13.195 -7.632 -6.868 1.00 94.12 121 GLU A CA 1
ATOM 939 C C . GLU A 1 121 ? 12.714 -8.034 -8.265 1.00 94.12 121 GLU A C 1
ATOM 941 O O . GLU A 1 121 ? 13.520 -8.059 -9.189 1.00 94.12 121 GLU A O 1
ATOM 946 N N . ALA A 1 122 ? 11.409 -8.264 -8.445 1.00 92.25 122 ALA A N 1
ATOM 947 C CA . ALA A 1 122 ? 10.837 -8.590 -9.753 1.00 92.25 122 ALA A CA 1
ATOM 948 C C . ALA A 1 122 ? 11.065 -7.462 -10.776 1.00 92.25 122 ALA A C 1
ATOM 950 O O . ALA A 1 122 ? 11.547 -7.708 -11.875 1.00 92.25 122 ALA A O 1
ATOM 951 N N . LEU A 1 123 ? 10.813 -6.209 -10.380 1.00 91.69 123 LEU A N 1
ATOM 952 C CA . LEU A 1 123 ? 11.035 -5.042 -11.241 1.00 91.69 123 LEU A CA 1
ATOM 953 C C . LEU A 1 123 ? 12.514 -4.835 -11.599 1.00 91.69 123 LEU A C 1
ATOM 955 O O . LEU A 1 123 ? 12.808 -4.298 -12.661 1.00 91.69 123 LEU A O 1
ATOM 959 N N . ALA A 1 124 ? 13.438 -5.229 -10.718 1.00 89.19 124 ALA A N 1
ATOM 960 C CA . ALA A 1 124 ? 14.872 -5.153 -10.982 1.00 89.19 124 ALA A CA 1
ATOM 961 C C . ALA A 1 124 ? 15.369 -6.296 -11.881 1.00 89.19 124 ALA A C 1
ATOM 963 O O . ALA A 1 124 ? 16.292 -6.084 -12.660 1.00 89.19 124 ALA A O 1
ATOM 964 N N . ALA A 1 125 ? 14.770 -7.488 -11.786 1.00 82.94 125 ALA A N 1
ATOM 965 C CA . ALA A 1 125 ? 15.113 -8.631 -12.633 1.00 82.94 125 ALA A CA 1
ATOM 966 C C . ALA A 1 125 ? 14.744 -8.405 -14.109 1.00 82.94 125 ALA A C 1
ATOM 968 O O . ALA A 1 125 ? 15.445 -8.894 -14.990 1.00 82.94 125 ALA A O 1
ATOM 969 N N . ASP A 1 126 ? 13.689 -7.628 -14.361 1.00 69.69 126 ASP A N 1
ATOM 970 C CA . ASP A 1 126 ? 13.225 -7.270 -15.706 1.00 69.69 126 ASP A CA 1
ATOM 971 C C . ASP A 1 126 ? 13.851 -5.966 -16.240 1.00 69.69 126 ASP A C 1
ATOM 973 O O . ASP A 1 126 ? 13.496 -5.497 -17.326 1.00 69.69 126 ASP A O 1
ATOM 977 N N . ALA A 1 127 ? 14.772 -5.345 -15.495 1.00 63.94 127 ALA A N 1
ATOM 978 C CA . ALA A 1 127 ? 15.517 -4.204 -16.006 1.00 63.94 127 ALA A CA 1
ATOM 979 C C . ALA A 1 127 ? 16.503 -4.690 -17.086 1.00 63.94 127 ALA A C 1
ATOM 981 O O . ALA A 1 127 ? 17.233 -5.655 -16.840 1.00 63.94 127 ALA A O 1
ATOM 982 N N . PRO A 1 128 ? 16.561 -4.047 -18.269 1.00 58.06 128 PRO A N 1
ATOM 983 C CA . PRO A 1 128 ? 17.586 -4.377 -19.251 1.00 58.06 128 PRO A CA 1
ATOM 984 C C . PRO A 1 128 ? 18.959 -4.248 -18.584 1.00 58.06 128 PRO A C 1
ATOM 986 O O . PRO A 1 128 ? 19.225 -3.246 -17.917 1.00 58.06 128 PRO A O 1
ATOM 989 N N . GLN A 1 129 ? 19.811 -5.272 -18.721 1.00 48.56 129 GLN A N 1
ATOM 990 C CA . GLN A 1 129 ? 21.215 -5.151 -18.338 1.00 48.56 129 GLN A CA 1
ATOM 991 C C . GLN A 1 129 ? 21.800 -4.012 -19.167 1.00 48.56 129 GLN A C 1
ATOM 993 O O . GLN A 1 129 ? 21.938 -4.122 -20.383 1.00 48.56 129 GLN A O 1
ATOM 998 N N . ASP A 1 130 ? 22.053 -2.896 -18.497 1.00 46.84 130 ASP A N 1
ATOM 999 C CA . ASP A 1 130 ? 22.697 -1.733 -19.075 1.00 46.84 130 ASP A CA 1
ATOM 1000 C C . ASP A 1 130 ? 24.159 -2.108 -19.347 1.00 46.84 130 ASP A C 1
ATOM 1002 O O . ASP A 1 130 ? 25.025 -1.990 -18.477 1.00 46.84 130 ASP A O 1
ATOM 1006 N N . ASP A 1 131 ? 24.431 -2.632 -20.543 1.00 42.62 131 ASP A N 1
ATOM 1007 C CA . ASP A 1 131 ? 25.780 -2.692 -21.103 1.00 42.62 131 ASP A CA 1
ATOM 1008 C C . ASP A 1 131 ? 26.197 -1.259 -21.480 1.00 42.62 131 ASP A C 1
ATOM 1010 O O . ASP A 1 131 ? 26.227 -0.880 -22.645 1.00 42.62 131 ASP A O 1
ATOM 1014 N N . GLY A 1 132 ? 26.468 -0.468 -20.437 1.00 42.81 132 GLY A N 1
ATOM 1015 C CA . GLY A 1 132 ? 27.210 0.788 -20.396 1.00 42.81 132 GLY A CA 1
ATOM 1016 C C . GLY A 1 132 ? 26.886 1.874 -21.424 1.00 42.81 132 GLY A C 1
ATOM 1017 O O . GLY A 1 132 ? 27.383 1.824 -22.541 1.00 42.81 132 GLY A O 1
ATOM 1018 N N . ASP A 1 133 ? 26.310 2.988 -20.964 1.00 38.34 133 ASP A N 1
ATOM 1019 C CA . ASP A 1 133 ? 26.892 4.308 -21.247 1.00 38.34 133 ASP A CA 1
ATOM 1020 C C . ASP A 1 133 ? 26.460 5.359 -20.211 1.00 38.34 133 ASP A C 1
ATOM 1022 O O . ASP A 1 133 ? 25.309 5.435 -19.787 1.00 38.34 133 ASP A O 1
ATOM 1026 N N . SER A 1 134 ? 27.417 6.175 -19.774 1.00 46.59 134 SER A N 1
ATOM 1027 C CA . SER A 1 134 ? 27.229 7.204 -18.750 1.00 46.59 134 SER A CA 1
ATOM 1028 C C . SER A 1 134 ? 26.576 8.452 -19.346 1.00 46.59 134 SER A C 1
ATOM 1030 O O . SER A 1 134 ? 27.176 9.127 -20.176 1.00 46.59 134 SER A O 1
ATOM 1032 N N . GLY A 1 135 ? 25.386 8.820 -18.866 1.00 33.28 135 GLY A N 1
ATOM 1033 C CA . GLY A 1 135 ? 24.695 10.049 -19.268 1.00 33.28 135 GLY A CA 1
ATOM 1034 C C . GLY A 1 135 ? 24.031 10.751 -18.089 1.00 33.28 135 GLY A C 1
ATOM 1035 O O . GLY A 1 135 ? 22.881 10.484 -17.759 1.00 33.28 135 GLY A O 1
ATOM 1036 N N . ASP A 1 136 ? 24.785 11.645 -17.458 1.00 42.84 136 ASP A N 1
ATOM 1037 C CA . ASP A 1 136 ? 24.381 12.529 -16.364 1.00 42.84 136 ASP A CA 1
ATOM 1038 C C . ASP A 1 136 ? 23.205 13.444 -16.778 1.00 42.84 136 ASP A C 1
ATOM 1040 O O . ASP A 1 136 ? 23.314 14.207 -17.741 1.00 42.84 136 ASP A O 1
ATOM 1044 N N . ALA A 1 137 ? 22.076 13.388 -16.060 1.00 35.12 137 ALA A N 1
ATOM 1045 C CA . ALA A 1 137 ? 21.012 14.389 -16.162 1.00 35.12 137 ALA A CA 1
ATOM 1046 C C . ALA A 1 137 ? 20.257 14.565 -14.824 1.00 35.12 137 ALA A C 1
ATOM 1048 O O . ALA A 1 137 ? 19.936 13.576 -14.157 1.00 35.12 137 ALA A O 1
ATOM 1049 N N . PRO A 1 138 ? 19.935 15.808 -14.407 1.00 36.66 138 PRO A N 1
ATOM 1050 C CA . PRO A 1 138 ? 19.493 16.095 -13.049 1.00 36.66 138 PRO A CA 1
ATOM 1051 C C . PRO A 1 138 ? 18.008 15.788 -12.809 1.00 36.66 138 PRO A C 1
ATOM 1053 O O . PRO A 1 138 ? 17.127 16.148 -13.590 1.00 36.66 138 PRO A O 1
ATOM 1056 N N . LEU A 1 139 ? 17.740 15.179 -11.651 1.00 34.06 139 LEU A N 1
ATOM 1057 C CA . LEU A 1 139 ? 16.412 14.860 -11.126 1.00 34.06 139 LEU A CA 1
ATOM 1058 C C . LEU A 1 139 ? 15.613 16.138 -10.814 1.00 34.06 139 LEU A C 1
ATOM 1060 O O . LEU A 1 139 ? 15.973 16.909 -9.923 1.00 34.06 139 LEU A O 1
ATOM 1064 N N . THR A 1 140 ? 14.48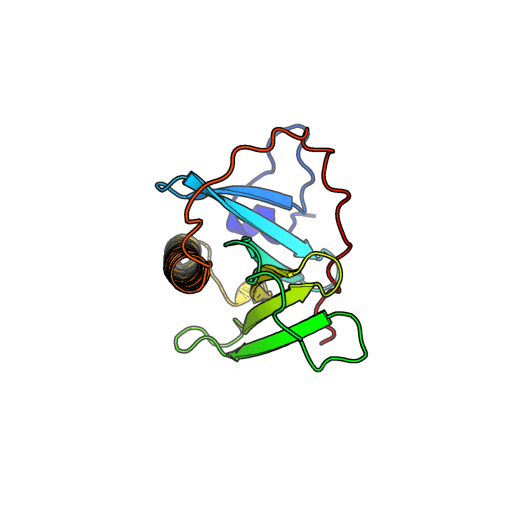8 16.338 -11.502 1.00 33.66 140 THR A N 1
ATOM 1065 C CA . THR A 1 140 ? 13.456 17.314 -11.113 1.00 33.66 140 THR A CA 1
ATOM 1066 C C . THR A 1 140 ? 12.465 16.686 -10.119 1.00 33.66 140 THR A C 1
ATOM 1068 O O . THR A 1 140 ? 12.238 15.475 -10.163 1.00 33.66 140 THR A O 1
ATOM 1071 N N . PRO A 1 141 ? 11.880 17.463 -9.184 1.00 41.88 141 PRO A N 1
ATOM 1072 C CA . PRO A 1 141 ? 11.072 16.906 -8.106 1.00 41.88 141 PRO A CA 1
ATOM 1073 C C . PRO A 1 141 ? 9.682 16.477 -8.598 1.00 41.88 141 PRO A C 1
ATOM 1075 O O . PRO A 1 141 ? 8.922 17.287 -9.128 1.00 41.88 141 PRO A O 1
ATOM 1078 N N . ASP A 1 142 ? 9.362 15.199 -8.367 1.00 38.25 142 ASP A N 1
ATOM 1079 C CA . ASP A 1 142 ? 8.068 14.550 -8.610 1.00 38.25 142 ASP A CA 1
ATOM 1080 C C . ASP A 1 142 ? 6.890 15.392 -8.070 1.00 38.25 142 ASP A C 1
ATOM 1082 O O . ASP A 1 142 ? 6.742 15.614 -6.863 1.00 38.25 142 ASP A O 1
ATOM 1086 N N . HIS A 1 143 ? 6.003 15.803 -8.976 1.00 33.34 143 HIS A N 1
ATOM 1087 C CA . HIS A 1 143 ? 4.662 16.291 -8.661 1.00 33.34 143 HIS A CA 1
ATOM 1088 C C . HIS A 1 143 ? 3.807 15.100 -8.178 1.00 33.34 143 HIS A C 1
ATOM 1090 O O . HIS A 1 143 ? 3.841 14.039 -8.810 1.00 33.34 143 HIS A O 1
ATOM 1096 N N . PRO A 1 144 ? 3.036 15.204 -7.080 1.00 37.59 144 PRO A N 1
ATOM 1097 C CA . PRO A 1 144 ? 2.233 14.085 -6.605 1.00 37.59 144 PRO A CA 1
ATOM 1098 C C . PRO A 1 144 ? 1.046 13.867 -7.550 1.00 37.59 144 PRO A C 1
ATOM 1100 O O . PRO A 1 144 ? 0.054 14.590 -7.487 1.00 37.59 144 PRO A O 1
ATOM 1103 N N . ALA A 1 145 ? 1.133 12.856 -8.417 1.00 38.25 145 ALA A N 1
ATOM 1104 C CA . ALA A 1 145 ? -0.030 12.351 -9.134 1.00 38.25 145 ALA A CA 1
ATOM 1105 C C . ALA A 1 145 ? -1.088 11.929 -8.102 1.00 38.25 145 ALA A C 1
ATOM 1107 O O . ALA A 1 145 ? -0.820 11.106 -7.220 1.00 38.25 145 ALA A O 1
ATOM 1108 N N . ALA A 1 146 ? -2.271 12.539 -8.178 1.00 40.06 146 ALA A N 1
ATOM 1109 C CA . ALA A 1 146 ? -3.415 12.157 -7.371 1.00 40.06 146 ALA A CA 1
ATOM 1110 C C . ALA A 1 146 ? -3.800 10.718 -7.740 1.00 40.06 146 ALA A C 1
ATOM 1112 O O . ALA A 1 146 ? -4.351 10.470 -8.810 1.00 40.06 146 ALA A O 1
ATOM 1113 N N . LEU A 1 147 ? -3.454 9.761 -6.877 1.00 50.00 147 LEU A N 1
ATOM 1114 C CA . LEU A 1 147 ? -3.938 8.392 -7.009 1.00 50.00 147 LEU A CA 1
ATOM 1115 C C . LEU A 1 147 ? -5.451 8.411 -6.758 1.00 50.00 147 LEU A C 1
ATOM 1117 O O . LEU A 1 147 ? -5.874 8.977 -5.743 1.00 50.00 147 LEU A O 1
ATOM 1121 N N . PRO A 1 148 ? -6.273 7.837 -7.652 1.00 45.47 148 PRO A N 1
ATOM 1122 C CA . PRO A 1 148 ? -7.700 7.756 -7.409 1.00 45.47 148 PRO A CA 1
ATOM 1123 C C . PRO A 1 148 ? -7.947 6.917 -6.157 1.00 45.47 148 PRO A C 1
ATOM 1125 O O . PRO A 1 148 ? -7.353 5.854 -5.960 1.00 45.47 148 PRO A O 1
ATOM 1128 N N . TYR A 1 149 ? -8.82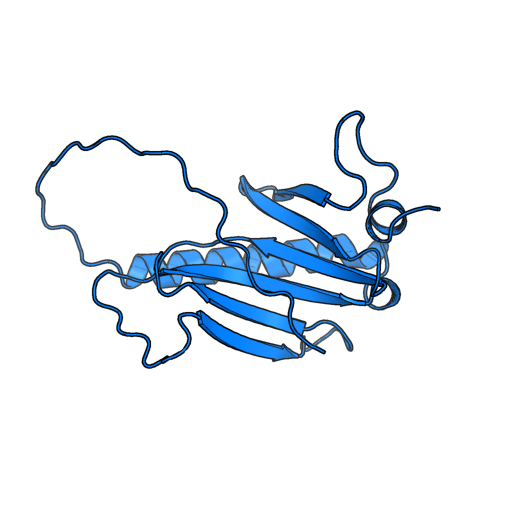0 7.422 -5.289 1.00 45.81 149 TYR A N 1
ATOM 1129 C CA . TYR A 1 149 ? -9.376 6.616 -4.213 1.00 45.81 149 TYR A CA 1
ATOM 1130 C C . TYR A 1 149 ? -10.108 5.427 -4.844 1.00 45.81 149 TYR A C 1
ATOM 1132 O O . TYR A 1 149 ? -10.814 5.625 -5.837 1.00 45.81 149 TYR A O 1
ATOM 1140 N N . PRO A 1 150 ? -9.958 4.203 -4.310 1.00 43.34 150 PRO A N 1
ATOM 1141 C CA . PRO A 1 150 ? -10.759 3.088 -4.781 1.00 43.34 150 PRO A CA 1
ATOM 1142 C C . PRO A 1 150 ? -12.227 3.428 -4.516 1.00 43.34 150 PRO A C 1
ATOM 1144 O O . PRO A 1 150 ? -12.640 3.553 -3.362 1.00 43.34 150 PRO A O 1
ATOM 1147 N N . LEU A 1 151 ? -12.990 3.630 -5.592 1.00 38.00 151 LEU A N 1
ATOM 1148 C CA . LEU A 1 151 ? -14.442 3.704 -5.519 1.00 38.00 151 LEU A CA 1
ATOM 1149 C C . LEU A 1 151 ? -14.941 2.359 -4.980 1.00 38.00 151 LEU A C 1
ATOM 1151 O O . LEU A 1 151 ? -14.459 1.301 -5.395 1.00 38.00 151 LEU A O 1
ATOM 1155 N N . ALA A 1 152 ? -15.804 2.453 -3.970 1.00 35.19 152 ALA A N 1
ATOM 1156 C CA . ALA A 1 152 ? -16.398 1.329 -3.260 1.00 35.19 152 ALA A CA 1
ATOM 1157 C C . ALA A 1 152 ? -17.186 0.402 -4.192 1.00 35.19 152 ALA A C 1
ATOM 1159 O O . ALA A 1 152 ? -17.826 0.920 -5.136 1.00 35.19 152 ALA A O 1
#

Foldseek 3Di:
DQALVCQQPNADDPPDDSQWDWDADPVGFTWIWGGDRVQLKIKIKGWLFAAEPPPDDPDPPQKDKDKDADPPFPFKIWMWMAGNVGSIIMIMIMGRSVSAHNVCVVVVVVVSVVVSVVVNVVRVVPYPPPPDDDDDDDDDDDDDDPDDDPDD

Radius of gyration: 17.02 Å; chains: 1; bounding box: 44×34×42 Å

pLDDT: mean 79.03, std 19.36, range [33.28, 97.5]

Sequence (152 aa):
MSTSLELLLGPAPSGTPTHLRRLRSDDGIALRLISNTGDDQVMLLSSPGRLPPGTELDTPQGLWHHTLAHPRRPGLRLSLVVTAGSARVHLMDVWPRHAVPPQALAEVLDEHSRRHRLWREALAADAPQDDGDSGDAPLTPDHPAALPYPLA